Protein AF-A0A1F1UPN7-F1 (afdb_monomer_lite)

pLDDT: mean 90.3, std 10.6, range [42.12, 97.88]

Secondary structure (DSSP, 8-state):
-----PPPPPHHHHHHHHHHHHHHHHHH-SSSHHHHHHHHHHHHHHHHHHHHHHHHHHHHHHHHHHHHHHHSSPPPHHHHHHHHT--HHHHHHHHHHHHHTTSS--

Foldseek 3Di:
DDDPDDDDDDPVVVVVVVVVVVVVCCVPPCPDPVNVVVVVVVVVVVVVVVVVLVVVLVLLLVQQVVCCVVPVDGDQLVRSCVVVVHDSVSSVVSVVVCVVVVSDDD

Structure (mmCIF, N/CA/C/O backbone):
data_AF-A0A1F1UPN7-F1
#
_entry.id   AF-A0A1F1UPN7-F1
#
loop_
_atom_site.group_PDB
_atom_site.id
_atom_site.type_symbol
_atom_site.label_atom_id
_atom_site.label_alt_id
_atom_site.label_comp_id
_atom_site.label_asym_id
_atom_site.label_entity_id
_atom_site.label_seq_id
_atom_site.pdbx_PDB_ins_code
_atom_site.Cartn_x
_atom_site.Cartn_y
_atom_site.Cartn_z
_atom_site.occupancy
_atom_site.B_iso_or_equiv
_atom_site.auth_seq_id
_atom_site.auth_comp_id
_atom_site.auth_asym_id
_atom_site.auth_atom_id
_atom_site.pdbx_PDB_model_num
ATOM 1 N N . MET A 1 1 ? 50.694 1.951 -27.563 1.00 42.12 1 MET A N 1
ATOM 2 C CA . MET A 1 1 ? 49.447 1.590 -26.851 1.00 42.12 1 MET A CA 1
ATOM 3 C C . MET A 1 1 ? 48.906 2.860 -26.196 1.00 42.12 1 MET A C 1
ATOM 5 O O . MET A 1 1 ? 49.397 3.224 -25.139 1.00 42.12 1 MET A O 1
ATOM 9 N N . SER A 1 2 ? 47.994 3.596 -26.844 1.00 47.66 2 SER A N 1
ATOM 10 C CA . SER A 1 2 ? 47.398 4.806 -26.244 1.00 47.66 2 SER A CA 1
ATOM 11 C C . SER A 1 2 ? 46.256 4.412 -25.315 1.00 47.66 2 SER A C 1
ATOM 13 O O . SER A 1 2 ? 45.221 3.942 -25.783 1.00 47.66 2 SER A O 1
ATOM 15 N N . SER A 1 3 ? 46.425 4.605 -24.007 1.00 52.09 3 SER A N 1
ATOM 16 C CA . SER A 1 3 ? 45.320 4.536 -23.053 1.00 52.09 3 SER A CA 1
ATOM 17 C C . SER A 1 3 ? 44.472 5.804 -23.187 1.00 52.09 3 SER A C 1
ATOM 19 O O . SER A 1 3 ? 44.829 6.881 -22.712 1.00 52.09 3 SER A O 1
ATOM 21 N N . VAL A 1 4 ? 43.325 5.698 -23.860 1.00 56.03 4 VAL A N 1
ATOM 22 C CA . VAL A 1 4 ? 42.308 6.755 -23.816 1.00 56.03 4 VAL A CA 1
ATOM 23 C C . VAL A 1 4 ? 41.661 6.707 -22.435 1.00 56.03 4 VAL A C 1
ATOM 25 O O . VAL A 1 4 ? 40.743 5.930 -22.180 1.00 56.03 4 VAL A O 1
ATOM 28 N N . THR A 1 5 ? 42.165 7.525 -21.516 1.00 56.38 5 THR A N 1
ATOM 29 C CA . THR A 1 5 ? 41.513 7.756 -20.225 1.00 56.38 5 THR A CA 1
ATOM 30 C C . THR A 1 5 ? 40.327 8.687 -20.461 1.00 56.38 5 THR A C 1
ATOM 32 O O . THR A 1 5 ? 40.511 9.877 -20.710 1.00 56.38 5 THR A O 1
ATOM 35 N N . ALA A 1 6 ? 39.101 8.161 -20.413 1.00 65.12 6 ALA A N 1
ATOM 36 C CA . ALA A 1 6 ? 37.910 9.005 -20.451 1.00 65.12 6 ALA A CA 1
ATOM 37 C C . ALA A 1 6 ? 37.897 9.935 -19.216 1.00 65.12 6 ALA A C 1
ATOM 39 O O . ALA A 1 6 ? 38.109 9.452 -18.097 1.00 65.12 6 ALA A O 1
ATOM 40 N N . PRO A 1 7 ? 37.658 11.251 -19.376 1.00 70.75 7 PRO A N 1
ATOM 41 C CA . PRO A 1 7 ? 37.609 12.169 -18.244 1.00 70.75 7 PRO A CA 1
ATOM 42 C C . PRO A 1 7 ? 36.470 11.772 -17.299 1.00 70.75 7 PRO A C 1
ATOM 44 O O . PRO A 1 7 ? 35.350 11.492 -17.736 1.00 70.75 7 PRO A O 1
ATOM 47 N N . ARG A 1 8 ? 36.754 11.736 -15.991 1.00 75.69 8 ARG A N 1
ATOM 48 C CA . ARG A 1 8 ? 35.735 11.473 -14.968 1.00 75.69 8 ARG A CA 1
ATOM 49 C C . ARG A 1 8 ? 34.727 12.619 -14.975 1.00 75.69 8 ARG A C 1
ATOM 51 O O . ARG A 1 8 ? 35.081 13.762 -14.713 1.00 75.69 8 ARG A O 1
ATOM 58 N N . LEU A 1 9 ? 33.478 12.298 -15.293 1.00 79.75 9 LEU 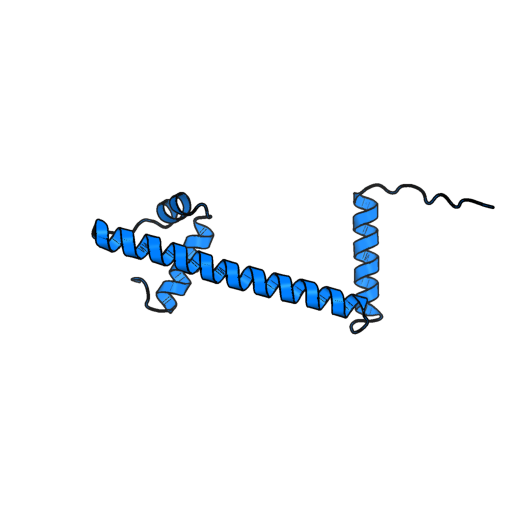A N 1
ATOM 59 C CA . LEU A 1 9 ? 32.354 13.225 -15.213 1.00 79.75 9 LEU A CA 1
ATOM 60 C C . LEU A 1 9 ? 31.811 13.242 -13.780 1.00 79.75 9 LEU A C 1
ATOM 62 O O . LEU A 1 9 ? 31.830 12.220 -13.093 1.00 79.75 9 LEU A O 1
ATOM 66 N N . ASP A 1 10 ? 31.291 14.383 -13.339 1.00 88.25 10 ASP A N 1
ATOM 67 C CA . ASP A 1 10 ? 30.567 14.467 -12.075 1.00 88.25 10 ASP A CA 1
ATOM 68 C C . ASP A 1 10 ? 29.231 13.700 -12.157 1.00 88.25 10 ASP A C 1
ATOM 70 O O . ASP A 1 10 ? 28.681 13.436 -13.234 1.00 88.25 10 ASP A O 1
ATOM 74 N N . ARG A 1 11 ? 28.690 13.323 -10.995 1.00 80.56 11 ARG A N 1
ATOM 75 C CA . ARG A 1 11 ? 27.492 12.476 -10.894 1.00 80.56 11 ARG A CA 1
ATOM 76 C C . ARG A 1 11 ? 26.264 13.090 -11.570 1.00 80.56 11 ARG A C 1
ATOM 78 O O . ARG A 1 11 ? 25.482 12.344 -12.162 1.00 80.56 11 ARG A O 1
ATOM 85 N N . ALA A 1 12 ? 26.092 14.411 -11.499 1.00 85.69 12 ALA A N 1
ATOM 86 C CA . ALA A 1 12 ? 24.945 15.076 -12.110 1.00 85.69 12 ALA A CA 1
ATOM 87 C C . ALA A 1 12 ? 25.049 15.029 -13.640 1.00 85.69 12 ALA A C 1
ATOM 89 O O . ALA A 1 12 ? 24.082 14.663 -14.317 1.00 85.69 12 ALA A O 1
ATOM 90 N N . THR A 1 13 ? 26.241 15.278 -14.189 1.00 87.38 13 THR A N 1
ATOM 91 C CA . THR A 1 13 ? 26.478 15.159 -15.634 1.00 87.38 13 THR A CA 1
ATOM 92 C C . THR A 1 13 ? 26.344 13.720 -16.130 1.00 87.38 13 THR A C 1
ATOM 94 O O . THR A 1 13 ? 25.754 13.497 -17.190 1.00 87.38 13 THR A O 1
ATOM 97 N N . MET A 1 14 ? 26.826 12.727 -15.373 1.00 84.62 14 MET A N 1
ATOM 98 C CA . MET A 1 14 ? 26.624 11.311 -15.712 1.00 84.62 14 MET A CA 1
ATOM 99 C C . MET A 1 14 ? 25.138 10.934 -15.740 1.00 84.62 14 MET A C 1
ATOM 101 O O . MET A 1 14 ? 24.690 10.305 -16.699 1.00 84.62 14 MET A O 1
ATOM 105 N N . GLY A 1 15 ? 24.359 11.360 -14.739 1.00 87.25 15 GLY A N 1
ATOM 106 C CA . GLY A 1 15 ? 22.916 11.112 -14.680 1.00 87.25 15 GLY A CA 1
ATOM 107 C C . GLY A 1 15 ? 22.160 11.744 -15.851 1.00 87.25 15 GLY A C 1
ATOM 108 O O . GLY A 1 15 ? 21.371 11.069 -16.515 1.00 87.25 15 GLY A O 1
ATOM 109 N N . ARG A 1 16 ? 22.459 13.011 -16.174 1.00 90.38 16 ARG A N 1
ATOM 110 C CA . ARG A 1 16 ? 21.858 13.723 -17.314 1.00 90.38 16 ARG A CA 1
ATOM 111 C C . ARG A 1 16 ? 22.152 13.023 -18.642 1.00 90.38 16 ARG A C 1
ATOM 113 O O . ARG A 1 16 ? 21.228 12.766 -19.412 1.00 90.38 16 ARG A O 1
ATOM 120 N N . LYS A 1 17 ? 23.423 12.697 -18.906 1.00 89.56 17 LYS A N 1
ATOM 121 C CA . LYS A 1 17 ? 23.832 12.007 -20.142 1.00 89.56 17 LYS A CA 1
ATOM 122 C C . LYS A 1 17 ? 23.222 10.606 -20.239 1.00 89.56 17 LYS A C 1
ATOM 124 O O . LYS A 1 17 ? 22.800 10.201 -21.319 1.00 89.56 17 LYS A O 1
ATOM 129 N N . GLY A 1 18 ? 23.124 9.886 -19.120 1.00 86.69 18 GLY A N 1
ATOM 130 C CA . GLY A 1 18 ? 22.455 8.585 -19.055 1.00 86.69 18 GLY A CA 1
ATOM 131 C C . GLY A 1 18 ? 20.973 8.666 -19.428 1.00 86.69 18 GLY A C 1
ATOM 132 O O . GLY A 1 18 ? 20.512 7.881 -20.254 1.00 86.69 18 GLY A O 1
ATOM 133 N N . GLY A 1 19 ? 20.249 9.653 -18.889 1.00 87.69 19 GLY A N 1
ATOM 134 C CA . GLY A 1 19 ? 18.838 9.887 -19.214 1.00 87.69 19 GLY A CA 1
ATOM 135 C C . GLY A 1 19 ? 18.607 10.258 -20.682 1.00 87.69 19 GLY A C 1
ATOM 136 O O . GLY A 1 19 ? 17.700 9.717 -21.309 1.00 87.69 19 GLY A O 1
ATOM 137 N N . GLN A 1 20 ? 19.460 11.115 -21.256 1.00 91.62 20 GLN A N 1
ATOM 138 C CA . GLN A 1 20 ? 19.403 11.465 -22.684 1.00 91.62 20 GLN A CA 1
ATOM 139 C C . GLN A 1 20 ? 19.602 10.235 -23.575 1.00 91.62 20 GLN A C 1
ATOM 141 O O . GLN A 1 20 ? 18.779 9.971 -24.447 1.00 91.62 20 GLN A O 1
ATOM 146 N N . LYS A 1 21 ? 20.628 9.425 -23.290 1.00 89.06 21 LYS A N 1
ATOM 147 C CA . LYS A 1 21 ? 20.912 8.203 -24.052 1.00 89.06 21 LYS A CA 1
ATOM 148 C C . LYS A 1 21 ? 19.807 7.153 -23.915 1.00 89.06 21 LYS A C 1
ATOM 150 O O . LYS A 1 21 ? 19.505 6.450 -24.873 1.00 89.06 21 LYS A O 1
ATOM 155 N N . ALA A 1 22 ? 19.189 7.034 -22.740 1.00 85.50 22 ALA A N 1
ATOM 156 C CA . ALA A 1 22 ? 18.025 6.172 -22.557 1.00 85.50 22 ALA A CA 1
ATOM 157 C C . ALA A 1 22 ? 16.828 6.667 -23.386 1.00 85.50 22 ALA A C 1
ATOM 159 O O . ALA A 1 22 ? 16.193 5.869 -24.067 1.00 85.50 22 ALA A O 1
ATOM 160 N N . ALA A 1 23 ? 16.550 7.975 -23.380 1.00 88.50 23 ALA A N 1
ATOM 161 C CA . ALA A 1 23 ? 15.469 8.567 -24.167 1.00 88.50 23 ALA A CA 1
ATOM 162 C C . ALA A 1 23 ? 15.677 8.406 -25.682 1.00 88.50 23 ALA A C 1
ATOM 164 O O . ALA A 1 23 ? 14.717 8.146 -26.400 1.00 88.50 23 ALA A O 1
ATOM 165 N N . GLU A 1 24 ? 16.914 8.530 -26.168 1.00 90.81 24 GLU A N 1
ATOM 166 C CA . GLU A 1 24 ? 17.262 8.238 -27.564 1.00 90.81 24 GLU A CA 1
ATOM 167 C C . GLU A 1 24 ? 16.956 6.781 -27.919 1.00 90.81 24 GLU A C 1
ATOM 169 O O . GLU A 1 24 ? 16.268 6.539 -28.905 1.00 90.81 24 GLU A O 1
ATOM 174 N N . ARG A 1 25 ? 17.360 5.823 -27.072 1.00 87.56 25 ARG A N 1
ATOM 175 C CA . ARG A 1 25 ? 17.103 4.388 -27.291 1.00 87.56 25 ARG A CA 1
ATOM 176 C C . ARG A 1 25 ? 15.617 4.068 -27.427 1.00 87.56 25 ARG A C 1
ATOM 178 O O . ARG A 1 25 ? 15.246 3.333 -28.330 1.00 87.56 25 ARG A O 1
ATOM 185 N N . TRP A 1 26 ? 14.770 4.665 -26.589 1.00 87.06 26 TRP A N 1
ATOM 186 C CA . TRP A 1 26 ? 13.316 4.493 -26.688 1.00 87.06 26 TRP A CA 1
ATOM 187 C C . TRP A 1 26 ? 12.723 5.030 -27.996 1.00 87.06 26 TRP A C 1
ATOM 189 O O . TRP A 1 26 ? 11.694 4.528 -28.436 1.00 87.06 26 TRP A O 1
ATOM 199 N N . LYS A 1 27 ? 13.338 6.050 -28.609 1.00 90.25 27 LYS A N 1
ATOM 200 C CA . LYS A 1 27 ? 12.885 6.611 -29.892 1.00 90.25 27 LYS A CA 1
ATOM 201 C C . LYS A 1 27 ? 13.366 5.792 -31.083 1.00 90.25 27 LYS A C 1
ATOM 203 O O . LYS A 1 27 ? 12.645 5.689 -32.066 1.00 90.25 27 LYS A O 1
ATOM 208 N N . THR A 1 28 ? 14.593 5.280 -31.018 1.00 89.44 28 THR A N 1
ATOM 209 C CA . THR A 1 28 ? 15.238 4.609 -32.153 1.00 89.44 28 THR A CA 1
ATOM 210 C C . THR A 1 28 ? 14.920 3.125 -32.225 1.00 89.44 28 THR A C 1
ATOM 212 O O . THR A 1 28 ? 14.814 2.594 -33.322 1.00 89.44 28 THR A O 1
ATOM 215 N N . ASP A 1 29 ? 14.795 2.459 -31.076 1.00 89.12 29 ASP A N 1
ATOM 216 C CA . ASP A 1 29 ? 14.582 1.015 -31.003 1.00 89.12 29 ASP A CA 1
ATOM 217 C C . ASP A 1 29 ? 13.739 0.646 -29.764 1.00 89.12 29 ASP A C 1
ATOM 219 O O . ASP A 1 29 ? 14.267 0.208 -28.735 1.00 89.12 29 ASP A O 1
ATOM 223 N N . PRO A 1 30 ? 12.417 0.895 -29.814 1.00 84.19 30 PRO A N 1
ATOM 224 C CA . PRO A 1 30 ? 11.521 0.666 -28.683 1.00 84.19 30 PRO A CA 1
ATOM 225 C C . PRO A 1 30 ? 11.294 -0.817 -28.360 1.00 84.19 30 PRO A C 1
ATOM 227 O O . PRO A 1 30 ? 10.830 -1.110 -27.260 1.00 84.19 30 PRO A O 1
ATOM 230 N N . GLU A 1 31 ? 11.607 -1.731 -29.281 1.00 88.56 31 GLU A N 1
ATOM 231 C CA . GLU A 1 31 ? 11.429 -3.181 -29.105 1.00 88.56 31 GLU A CA 1
ATOM 232 C C . GLU A 1 31 ? 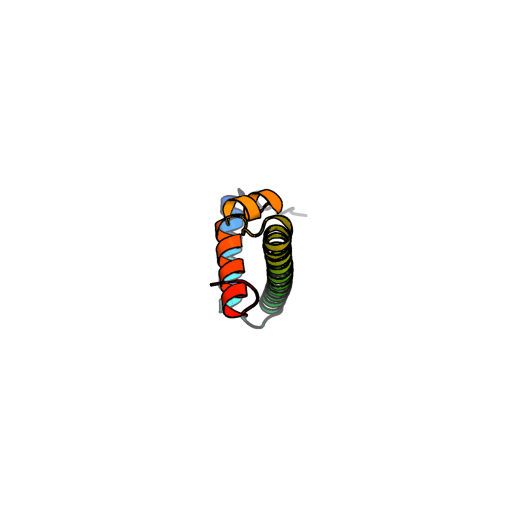12.761 -3.941 -28.985 1.00 88.56 31 GLU A C 1
ATOM 234 O O . GLU A 1 31 ? 12.767 -5.142 -28.719 1.00 88.56 31 GLU A O 1
ATOM 239 N N . GLY A 1 32 ? 13.895 -3.252 -29.124 1.00 90.12 32 GLY A N 1
ATOM 240 C CA . GLY A 1 32 ? 15.214 -3.851 -28.975 1.00 90.12 32 GLY A CA 1
ATOM 241 C C . GLY A 1 32 ? 15.517 -4.348 -27.567 1.00 90.12 32 GLY A C 1
ATOM 242 O O . GLY A 1 32 ? 14.867 -3.984 -26.581 1.00 90.12 32 GLY A O 1
ATOM 243 N N . ASP A 1 33 ? 16.586 -5.136 -27.459 1.00 90.31 33 ASP A N 1
ATOM 244 C CA . ASP A 1 33 ? 16.982 -5.848 -26.238 1.00 90.31 33 ASP A CA 1
ATOM 245 C C . ASP A 1 33 ? 17.047 -4.944 -24.998 1.00 90.31 33 ASP A C 1
ATOM 247 O O . ASP A 1 33 ? 16.606 -5.323 -23.912 1.00 90.31 33 ASP A O 1
ATOM 251 N N . TYR A 1 34 ? 17.554 -3.712 -25.147 1.00 87.19 34 TYR A N 1
ATOM 252 C CA . TYR A 1 34 ? 17.604 -2.750 -24.043 1.00 87.19 34 TYR A CA 1
ATOM 253 C C . TYR A 1 34 ? 16.205 -2.356 -23.559 1.00 87.19 34 TYR A C 1
ATOM 255 O O . TYR A 1 34 ? 15.951 -2.358 -22.355 1.00 87.19 34 TYR A O 1
ATOM 263 N N . ALA A 1 35 ? 15.311 -1.992 -24.477 1.00 89.06 35 ALA A N 1
ATOM 264 C CA . ALA A 1 35 ? 13.964 -1.550 -24.146 1.00 89.06 35 ALA A CA 1
ATOM 265 C C . ALA A 1 35 ? 13.153 -2.696 -23.524 1.00 89.06 35 ALA A C 1
ATOM 267 O O . ALA A 1 35 ? 12.528 -2.512 -22.475 1.00 89.06 35 ALA A O 1
ATOM 268 N N . THR A 1 36 ? 13.258 -3.897 -24.095 1.00 90.38 36 THR A N 1
ATOM 269 C CA . THR A 1 36 ? 12.629 -5.119 -23.581 1.00 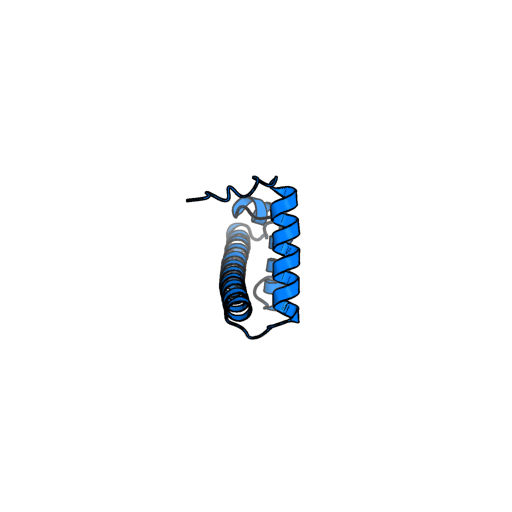90.38 36 THR A CA 1
ATOM 270 C C . THR A 1 36 ? 13.108 -5.449 -22.167 1.00 90.38 36 THR A C 1
ATOM 272 O O . THR A 1 36 ? 12.284 -5.542 -21.254 1.00 90.38 36 THR A O 1
ATOM 275 N N . ALA A 1 37 ? 14.422 -5.476 -21.920 1.00 92.19 37 ALA A N 1
ATOM 276 C CA . ALA A 1 37 ? 14.971 -5.726 -20.584 1.00 92.19 37 ALA A CA 1
ATOM 277 C C . ALA A 1 37 ? 14.527 -4.674 -19.541 1.00 92.19 37 ALA A C 1
ATOM 279 O O . ALA A 1 37 ? 14.268 -4.997 -18.374 1.00 92.19 37 ALA A O 1
ATOM 280 N N . GLN A 1 38 ? 14.398 -3.400 -19.939 1.00 91.94 38 GLN A N 1
ATOM 281 C CA . GLN A 1 38 ? 13.875 -2.350 -19.055 1.00 91.94 38 GLN A CA 1
ATOM 282 C C . GLN A 1 38 ? 12.390 -2.554 -18.728 1.00 91.94 38 GLN A C 1
ATOM 284 O O . GLN A 1 38 ? 11.994 -2.402 -17.568 1.00 91.94 38 GLN A O 1
ATOM 289 N N . ARG A 1 39 ? 11.563 -2.936 -19.712 1.00 92.31 39 ARG A N 1
ATOM 290 C CA . ARG A 1 39 ? 10.143 -3.257 -19.483 1.00 92.31 39 ARG A CA 1
ATOM 291 C C . ARG A 1 39 ? 9.986 -4.456 -18.559 1.00 92.31 39 ARG A C 1
ATOM 293 O O . ARG A 1 39 ? 9.169 -4.396 -17.644 1.00 92.31 39 ARG A O 1
ATOM 300 N N . GLU A 1 40 ? 10.778 -5.507 -18.743 1.00 94.94 40 GLU A N 1
ATOM 301 C CA . GLU A 1 40 ? 10.770 -6.686 -17.872 1.00 94.94 40 GLU A CA 1
ATOM 302 C C . GLU A 1 40 ? 11.133 -6.330 -16.430 1.00 94.94 40 GLU A C 1
ATOM 304 O O . GLU A 1 40 ? 10.436 -6.724 -15.490 1.00 94.94 40 GLU A O 1
ATOM 309 N N . THR A 1 41 ? 12.173 -5.512 -16.248 1.00 94.69 41 THR A N 1
ATOM 310 C CA . THR A 1 41 ? 12.585 -5.019 -14.928 1.00 94.69 41 THR A CA 1
ATOM 311 C C . THR A 1 41 ? 11.462 -4.224 -14.261 1.00 94.69 41 THR A C 1
ATOM 313 O O . THR A 1 41 ? 11.139 -4.453 -13.090 1.00 94.69 41 THR A O 1
ATOM 316 N N . LEU A 1 42 ? 10.820 -3.319 -15.008 1.00 94.44 42 LEU A N 1
ATOM 317 C CA . LEU A 1 42 ? 9.691 -2.532 -14.517 1.00 94.44 42 LEU A CA 1
ATOM 318 C C . LEU A 1 42 ? 8.482 -3.417 -14.191 1.00 94.44 42 LEU A C 1
ATOM 320 O O . LEU A 1 42 ? 7.864 -3.257 -13.140 1.00 94.44 42 LEU A O 1
ATOM 324 N N . ALA A 1 43 ? 8.165 -4.393 -15.041 1.00 95.94 43 ALA A N 1
ATOM 325 C CA . ALA A 1 43 ? 7.081 -5.339 -14.816 1.00 95.94 43 ALA A CA 1
ATOM 326 C C . ALA A 1 43 ? 7.326 -6.186 -13.559 1.00 95.94 43 ALA A C 1
ATOM 328 O O . ALA A 1 43 ? 6.414 -6.380 -12.751 1.00 95.94 43 ALA A O 1
ATOM 329 N N . ALA A 1 44 ? 8.558 -6.650 -13.340 1.00 96.44 44 ALA A N 1
ATOM 330 C CA . ALA A 1 44 ? 8.942 -7.371 -12.131 1.00 96.44 44 ALA A CA 1
ATOM 331 C C . ALA A 1 44 ? 8.816 -6.491 -10.874 1.00 96.44 44 ALA A C 1
ATOM 333 O O . ALA A 1 44 ? 8.285 -6.943 -9.852 1.00 96.44 44 ALA A O 1
ATOM 334 N N . ALA A 1 45 ? 9.243 -5.226 -10.952 1.00 95.38 45 ALA A N 1
ATOM 335 C CA . ALA A 1 45 ? 9.074 -4.256 -9.874 1.00 95.38 45 ALA A CA 1
ATOM 336 C C . ALA A 1 45 ? 7.590 -4.000 -9.569 1.00 95.38 45 ALA A C 1
ATOM 338 O O . ALA A 1 45 ? 7.189 -4.077 -8.409 1.00 95.38 45 ALA A O 1
ATOM 339 N N . ASN A 1 46 ? 6.757 -3.810 -10.594 1.00 96.06 46 ASN A N 1
ATOM 340 C CA . ASN A 1 46 ? 5.314 -3.619 -10.449 1.00 96.06 46 ASN A CA 1
ATOM 341 C C . ASN A 1 46 ? 4.643 -4.833 -9.799 1.00 96.06 46 ASN A C 1
ATOM 343 O O . ASN A 1 46 ? 3.874 -4.672 -8.852 1.00 96.06 46 ASN A O 1
ATOM 347 N N . LYS A 1 47 ? 4.989 -6.055 -10.227 1.00 96.12 47 LYS A N 1
ATOM 348 C CA . LYS A 1 47 ? 4.509 -7.297 -9.595 1.00 96.12 47 LYS A CA 1
ATOM 349 C C . LYS A 1 47 ? 4.883 -7.352 -8.111 1.00 96.12 47 LYS A C 1
ATOM 351 O O . LYS A 1 47 ? 4.064 -7.743 -7.281 1.00 96.12 47 LYS A O 1
ATOM 356 N N . ARG A 1 48 ? 6.107 -6.949 -7.753 1.00 94.69 48 ARG A N 1
ATOM 357 C CA . ARG A 1 48 ? 6.552 -6.889 -6.352 1.00 94.69 48 ARG A CA 1
ATOM 358 C C . ARG A 1 48 ? 5.774 -5.842 -5.553 1.00 94.69 48 ARG A C 1
ATOM 360 O O . ARG A 1 48 ? 5.287 -6.173 -4.476 1.00 94.69 48 ARG A O 1
ATOM 367 N N . CYS A 1 49 ? 5.613 -4.632 -6.085 1.00 92.06 49 CYS A N 1
ATOM 368 C CA . CYS A 1 49 ? 4.839 -3.568 -5.444 1.00 92.06 49 CYS A CA 1
ATOM 369 C C . CYS A 1 49 ? 3.373 -3.973 -5.242 1.00 92.06 49 CYS A C 1
ATOM 371 O O . CYS A 1 49 ? 2.820 -3.736 -4.171 1.00 92.06 49 CYS A O 1
ATOM 373 N N . ALA A 1 50 ? 2.763 -4.647 -6.221 1.00 92.69 50 ALA A N 1
ATOM 374 C CA . ALA A 1 50 ? 1.405 -5.170 -6.103 1.00 92.69 50 ALA A CA 1
ATOM 375 C C . ALA A 1 50 ? 1.288 -6.177 -4.947 1.00 92.69 50 ALA A C 1
ATOM 377 O O . ALA A 1 50 ? 0.437 -6.014 -4.075 1.00 92.69 50 ALA A O 1
ATOM 378 N N . ARG A 1 51 ? 2.200 -7.160 -4.873 1.00 94.88 51 ARG A N 1
ATOM 379 C CA . ARG A 1 51 ? 2.246 -8.129 -3.762 1.00 94.88 51 ARG A CA 1
ATOM 380 C C . ARG A 1 51 ? 2.425 -7.447 -2.404 1.00 94.88 51 ARG A C 1
ATOM 382 O O . ARG A 1 51 ? 1.727 -7.786 -1.452 1.00 94.88 51 ARG A O 1
ATOM 389 N N . GLN A 1 52 ? 3.317 -6.459 -2.318 1.00 92.38 52 GLN A N 1
ATOM 390 C CA . GLN A 1 52 ? 3.535 -5.688 -1.092 1.00 92.38 52 GLN A CA 1
ATOM 391 C C . GLN A 1 52 ? 2.288 -4.889 -0.684 1.00 92.38 52 GLN A C 1
ATOM 393 O O . GLN A 1 52 ? 1.952 -4.832 0.502 1.00 92.38 52 GLN A O 1
ATOM 398 N N . GLY A 1 53 ? 1.580 -4.303 -1.651 1.00 92.81 53 GLY A N 1
ATOM 399 C CA . GLY A 1 53 ? 0.315 -3.607 -1.425 1.00 92.81 53 GLY A CA 1
ATOM 400 C C . GLY A 1 53 ? -0.768 -4.537 -0.878 1.00 92.81 53 GLY A C 1
ATOM 401 O O . GLY A 1 53 ? -1.446 -4.176 0.082 1.00 92.81 53 GLY A O 1
ATOM 402 N N . THR A 1 54 ? -0.885 -5.751 -1.423 1.00 94.44 54 THR A N 1
ATOM 403 C CA . THR A 1 54 ? -1.804 -6.782 -0.913 1.00 94.44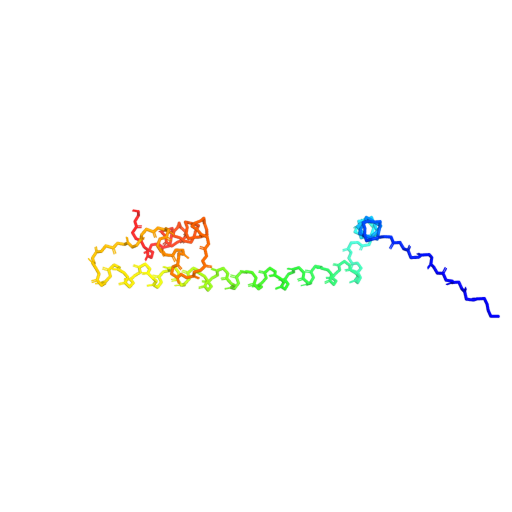 54 THR A CA 1
ATOM 404 C C . THR A 1 54 ? -1.454 -7.185 0.518 1.00 94.44 54 THR A C 1
ATOM 406 O O . THR A 1 54 ? -2.320 -7.149 1.388 1.00 94.44 54 THR A O 1
ATOM 409 N N . GLY A 1 55 ? -0.182 -7.486 0.800 1.00 96.19 55 GLY A N 1
ATOM 410 C CA . GLY A 1 55 ? 0.251 -7.848 2.155 1.00 96.19 55 GLY A CA 1
ATOM 411 C C . GLY A 1 55 ? 0.045 -6.722 3.173 1.00 96.19 55 GLY A C 1
ATOM 412 O O . GLY A 1 55 ? -0.354 -6.962 4.307 1.00 96.19 55 GLY A O 1
ATOM 413 N N . THR A 1 56 ? 0.257 -5.467 2.772 1.00 96.62 56 THR A N 1
ATOM 414 C CA . THR A 1 56 ? 0.008 -4.306 3.644 1.00 96.62 56 THR A CA 1
ATOM 415 C C . THR A 1 56 ? -1.480 -4.107 3.914 1.00 96.62 56 THR A C 1
ATOM 417 O O . THR A 1 56 ? -1.853 -3.850 5.054 1.00 96.62 56 THR A O 1
ATOM 420 N N . ARG A 1 57 ? -2.339 -4.315 2.910 1.00 97.38 57 ARG A N 1
ATOM 421 C CA . ARG A 1 57 ? -3.796 -4.299 3.092 1.00 97.38 57 ARG A CA 1
ATOM 422 C C . ARG A 1 57 ? -4.261 -5.378 4.072 1.00 97.38 57 ARG A C 1
ATOM 424 O O . ARG A 1 57 ? -5.077 -5.080 4.933 1.00 97.38 57 ARG A O 1
ATOM 431 N N . GLY A 1 58 ? -3.710 -6.589 3.973 1.00 97.62 58 GLY A N 1
ATOM 432 C CA . GLY A 1 58 ? -4.000 -7.677 4.912 1.00 97.62 58 GLY A CA 1
ATOM 433 C C . GLY A 1 58 ? -3.621 -7.328 6.354 1.00 97.62 58 GLY A C 1
ATOM 434 O O . GLY A 1 58 ? -4.412 -7.549 7.262 1.00 97.62 58 GLY A O 1
ATOM 435 N N . ARG A 1 59 ? -2.459 -6.694 6.563 1.00 97.62 59 ARG A N 1
ATOM 436 C CA . ARG A 1 59 ? -2.043 -6.210 7.893 1.00 97.62 59 ARG A CA 1
ATOM 437 C C . ARG A 1 59 ? -2.982 -5.139 8.452 1.00 97.62 59 ARG A C 1
ATOM 439 O O . ARG A 1 59 ? -3.329 -5.204 9.622 1.00 97.62 59 ARG A O 1
ATOM 446 N N . VAL A 1 60 ? -3.424 -4.193 7.618 1.00 97.88 60 VAL A N 1
ATOM 447 C CA . VAL A 1 60 ? -4.421 -3.182 8.021 1.00 97.88 60 VAL A CA 1
ATOM 448 C C . VAL A 1 60 ? -5.730 -3.846 8.450 1.00 97.88 60 VAL A C 1
ATOM 450 O O . VAL A 1 60 ? -6.266 -3.488 9.493 1.00 97.88 60 VAL A O 1
ATOM 453 N N . LEU A 1 61 ? -6.222 -4.823 7.681 1.00 97.69 61 LEU A N 1
ATOM 454 C CA . LEU A 1 61 ? -7.443 -5.558 8.023 1.00 97.69 61 LEU A CA 1
ATOM 455 C C . LEU A 1 61 ? -7.300 -6.334 9.337 1.00 97.69 61 LEU A C 1
ATOM 457 O O . LEU A 1 61 ? -8.227 -6.326 10.141 1.00 97.69 61 LEU A O 1
ATOM 461 N N . ALA A 1 62 ? -6.153 -6.980 9.562 1.00 97.31 62 ALA A N 1
ATOM 462 C CA . ALA A 1 62 ? -5.898 -7.737 10.783 1.00 97.31 62 ALA A CA 1
ATOM 463 C C . ALA A 1 62 ? -5.973 -6.841 12.027 1.00 97.31 62 ALA A C 1
ATOM 465 O O . ALA A 1 62 ? -6.724 -7.150 12.944 1.00 97.31 62 ALA A O 1
ATOM 466 N N . VAL A 1 63 ? -5.277 -5.698 12.020 1.00 96.94 63 VAL A N 1
ATOM 467 C CA . VAL A 1 63 ? -5.318 -4.737 13.137 1.00 96.94 63 VAL A CA 1
ATOM 468 C C . VAL A 1 63 ? -6.725 -4.173 13.331 1.00 96.94 63 VAL A C 1
ATOM 470 O O . VAL A 1 63 ? -7.233 -4.143 14.449 1.00 96.94 63 VAL A O 1
ATOM 473 N N . TYR A 1 64 ? -7.387 -3.765 12.245 1.00 96.44 64 TYR A N 1
ATOM 474 C CA . TYR A 1 64 ? -8.759 -3.257 12.311 1.00 96.44 64 TYR A CA 1
ATOM 475 C C . TYR A 1 64 ? -9.709 -4.273 12.961 1.00 96.44 64 TYR A C 1
ATOM 477 O O . TYR A 1 64 ? -10.436 -3.936 13.887 1.00 96.44 64 TYR A O 1
ATOM 485 N N . SER A 1 65 ? -9.667 -5.528 12.509 1.00 95.44 65 SER A N 1
ATOM 486 C CA . SER A 1 65 ? -10.583 -6.570 12.986 1.00 95.44 65 SER A CA 1
ATOM 487 C C . SER A 1 65 ? -10.285 -6.964 14.429 1.00 95.44 65 SER A C 1
ATOM 489 O O . SER A 1 65 ? -11.206 -7.130 15.219 1.00 95.44 65 SER A O 1
ATOM 491 N N . GLN A 1 66 ? -9.002 -7.088 14.782 1.00 95.06 66 GLN A N 1
ATOM 492 C CA . GLN A 1 66 ? -8.590 -7.465 16.131 1.00 95.06 66 GLN A CA 1
ATOM 493 C C . GLN A 1 66 ? -9.008 -6.403 17.152 1.00 95.06 66 GLN A C 1
ATOM 495 O O . GLN A 1 66 ? -9.594 -6.728 18.176 1.00 95.06 66 GLN A O 1
ATOM 500 N N . THR A 1 67 ? -8.789 -5.126 16.834 1.00 94.25 67 THR A N 1
ATOM 501 C CA . THR A 1 67 ? -9.140 -4.015 17.736 1.00 94.25 67 THR A CA 1
ATOM 502 C C . THR A 1 67 ? -10.645 -3.907 17.955 1.00 94.25 67 THR A C 1
ATOM 504 O O . THR A 1 67 ? -11.081 -3.757 19.098 1.00 94.25 67 THR A O 1
ATOM 507 N N . LEU A 1 68 ? -11.435 -4.099 16.894 1.00 94.00 68 LEU A N 1
ATOM 508 C CA . LEU A 1 68 ? -12.891 -4.150 16.984 1.00 94.00 68 LEU A CA 1
ATOM 509 C C . LEU A 1 68 ? -13.376 -5.304 17.874 1.00 94.00 68 LEU A C 1
ATOM 511 O O . LEU A 1 68 ? -14.279 -5.111 18.681 1.00 94.00 68 LEU A O 1
ATOM 515 N N . VAL A 1 69 ? -12.765 -6.488 17.762 1.00 94.88 69 VAL A N 1
ATOM 516 C CA . VAL A 1 69 ? -13.104 -7.649 18.603 1.00 94.88 69 VAL A CA 1
ATOM 517 C C . VAL A 1 69 ? -12.723 -7.418 20.064 1.00 94.88 69 VAL A C 1
ATOM 519 O O . VAL A 1 69 ? -13.514 -7.719 20.954 1.00 94.88 69 VAL A O 1
ATOM 522 N N . ASP A 1 70 ? -11.532 -6.879 20.317 1.00 94.06 70 ASP A N 1
ATOM 523 C CA . ASP A 1 70 ? -10.993 -6.748 21.672 1.00 94.06 70 ASP A CA 1
ATOM 524 C C . ASP A 1 70 ? -11.645 -5.614 22.467 1.00 94.06 70 ASP A C 1
ATOM 526 O O . ASP A 1 70 ? -11.796 -5.711 23.685 1.00 94.06 70 ASP A O 1
ATOM 530 N N . THR A 1 71 ? -12.007 -4.520 21.793 1.00 92.81 71 THR A N 1
ATOM 531 C CA . THR A 1 71 ? -12.437 -3.277 22.454 1.00 92.81 71 THR A CA 1
ATOM 532 C C . THR A 1 71 ? -13.868 -2.867 22.127 1.00 92.81 71 THR A C 1
ATOM 534 O O . THR A 1 71 ? -14.427 -2.021 22.819 1.00 92.81 71 THR A O 1
ATOM 537 N N . GLY A 1 72 ? -14.472 -3.447 21.086 1.00 93.12 72 GLY A N 1
ATOM 538 C CA . GLY A 1 72 ? -15.741 -2.975 20.531 1.00 93.12 72 GLY A CA 1
ATOM 539 C C . GLY A 1 72 ? -15.614 -1.695 19.697 1.00 93.1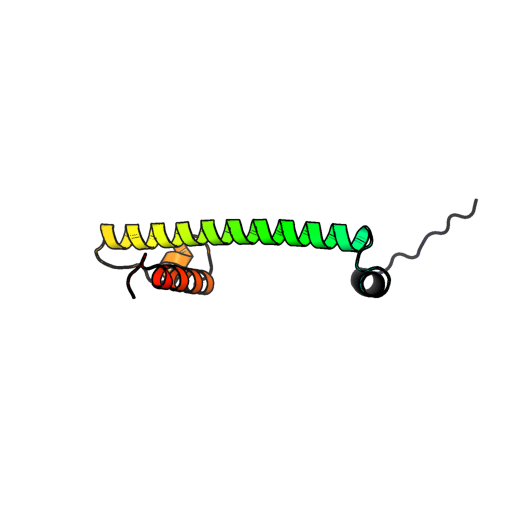2 72 GLY A C 1
ATOM 540 O O . GLY A 1 72 ? -16.611 -1.237 19.147 1.00 93.12 72 GLY A O 1
ATOM 541 N N . GLU A 1 73 ? -14.411 -1.127 19.567 1.00 91.25 73 GLU A N 1
ATOM 542 C CA . GLU A 1 73 ? -14.138 0.085 18.796 1.00 91.25 73 GLU A CA 1
ATOM 543 C C . GLU A 1 73 ? -12.997 -0.126 17.793 1.00 91.25 73 GLU A C 1
ATOM 545 O O . GLU A 1 73 ? -12.119 -0.973 17.953 1.00 91.25 73 GLU A O 1
ATOM 550 N N . VAL A 1 74 ? -12.990 0.679 16.729 1.00 90.75 74 VAL A N 1
ATOM 551 C CA . VAL A 1 74 ? -11.960 0.610 15.687 1.00 90.75 74 VAL A CA 1
ATOM 552 C C . VAL A 1 74 ? -10.816 1.571 15.989 1.00 90.75 74 VAL A C 1
ATOM 554 O O . VAL A 1 74 ? -11.031 2.752 16.274 1.00 90.75 74 VAL A O 1
ATOM 557 N N . HIS A 1 75 ? -9.573 1.109 15.842 1.00 90.62 75 HIS A N 1
ATOM 558 C CA . HIS A 1 75 ? -8.426 2.016 15.862 1.00 90.62 75 HIS A CA 1
ATOM 559 C C . HIS A 1 75 ? -8.547 3.083 14.765 1.00 90.62 75 HIS A C 1
ATOM 561 O O . HIS A 1 75 ? -8.877 2.814 13.606 1.00 90.62 75 HIS A O 1
ATOM 567 N N . THR A 1 76 ? -8.181 4.319 15.104 1.00 94.69 76 THR A N 1
ATOM 568 C CA . THR A 1 76 ? -8.045 5.381 14.108 1.00 94.69 76 THR A CA 1
ATOM 569 C C . THR A 1 76 ? -6.953 5.025 13.099 1.00 94.69 76 THR A C 1
ATOM 571 O O . THR A 1 76 ? -5.967 4.354 13.411 1.00 94.69 76 THR A O 1
ATOM 574 N N . ALA A 1 77 ? -7.040 5.582 11.889 1.00 95.19 77 ALA A N 1
ATOM 575 C CA . ALA A 1 77 ? -6.014 5.368 10.867 1.00 95.19 77 ALA A CA 1
ATOM 576 C C . ALA A 1 77 ? -4.592 5.779 11.310 1.00 95.19 77 ALA A C 1
ATOM 578 O O . ALA A 1 77 ? -3.615 5.317 10.723 1.00 95.19 77 ALA A O 1
ATOM 579 N N . ARG A 1 78 ? -4.462 6.659 12.317 1.00 97.00 78 ARG A N 1
ATOM 580 C CA . ARG A 1 78 ? -3.168 7.038 12.905 1.00 97.00 78 ARG A CA 1
ATOM 581 C C . ARG A 1 78 ? -2.622 5.938 13.819 1.00 97.00 78 ARG A C 1
ATOM 583 O O . ARG A 1 78 ? -1.452 5.610 13.691 1.00 97.00 78 ARG A O 1
ATOM 590 N N . GLN A 1 79 ? -3.464 5.351 14.667 1.00 96.50 79 GLN A N 1
ATOM 591 C CA . GLN A 1 79 ? -3.073 4.247 15.551 1.00 96.50 79 GLN A CA 1
ATOM 592 C C . GLN A 1 79 ? -2.677 3.007 14.744 1.00 96.50 79 GLN A C 1
ATOM 594 O O . GLN A 1 79 ? -1.597 2.468 14.949 1.00 96.50 79 GLN A O 1
ATOM 599 N N . ILE A 1 80 ? -3.475 2.634 13.735 1.00 96.56 80 ILE A N 1
ATOM 600 C CA . ILE A 1 80 ? -3.136 1.517 12.835 1.00 96.56 80 ILE A CA 1
ATOM 601 C C . ILE A 1 80 ? -1.789 1.769 12.141 1.00 96.56 80 ILE A C 1
ATOM 603 O O . ILE A 1 80 ? -0.972 0.863 12.004 1.00 96.56 80 ILE A O 1
ATOM 607 N N . ALA A 1 81 ? -1.548 3.005 11.692 1.00 97.31 81 ALA A N 1
ATOM 608 C CA . ALA A 1 81 ? -0.298 3.398 11.044 1.00 97.31 81 ALA A CA 1
ATOM 609 C C . ALA A 1 81 ? 0.919 3.248 11.970 1.00 97.31 81 ALA A C 1
ATOM 611 O O . ALA A 1 81 ? 1.951 2.744 11.528 1.00 97.31 81 ALA A O 1
ATOM 612 N N . GLU A 1 82 ? 0.785 3.672 13.229 1.00 97.12 82 GLU A N 1
ATOM 613 C CA . GLU A 1 82 ? 1.820 3.541 14.259 1.00 97.12 82 GLU A CA 1
ATOM 614 C C . GLU A 1 82 ? 2.129 2.075 14.564 1.00 97.12 82 GLU A C 1
ATOM 616 O O . GLU A 1 82 ? 3.297 1.702 14.628 1.00 97.12 82 GLU A O 1
ATOM 621 N N . GLU A 1 83 ? 1.099 1.236 14.653 1.00 95.25 83 GLU A N 1
ATOM 622 C CA . GLU A 1 83 ? 1.231 -0.183 14.982 1.00 95.25 83 GLU A CA 1
ATOM 623 C C . GLU A 1 83 ? 1.972 -0.985 13.901 1.00 95.25 83 GLU A C 1
ATOM 625 O O . GLU A 1 83 ? 2.848 -1.791 14.207 1.00 95.25 83 GLU A O 1
ATOM 630 N N . ILE A 1 84 ? 1.673 -0.745 12.618 1.00 95.12 84 ILE A N 1
ATOM 631 C CA . ILE A 1 84 ? 2.262 -1.521 11.506 1.00 95.12 84 ILE A CA 1
ATOM 632 C C . ILE A 1 84 ? 3.412 -0.806 10.782 1.00 95.12 84 ILE A C 1
ATOM 634 O O . ILE A 1 84 ? 3.936 -1.331 9.791 1.00 95.12 84 ILE A O 1
ATOM 638 N N . GLY A 1 85 ? 3.789 0.390 11.244 1.00 95.88 85 GLY A N 1
ATOM 639 C CA . GLY A 1 85 ? 4.917 1.167 10.726 1.00 95.88 85 GLY A CA 1
ATOM 640 C C . GLY A 1 85 ? 4.714 1.716 9.310 1.00 95.88 85 GLY A C 1
ATOM 641 O O . GLY A 1 85 ? 5.643 1.699 8.501 1.00 95.88 85 GLY A O 1
ATOM 642 N N . ILE A 1 86 ? 3.505 2.179 8.974 1.00 96.12 86 ILE A N 1
ATOM 643 C CA . ILE A 1 86 ? 3.213 2.807 7.671 1.00 96.12 86 ILE A CA 1
ATOM 644 C C . ILE A 1 86 ? 2.615 4.202 7.843 1.00 96.12 86 ILE A C 1
ATOM 646 O O . ILE A 1 86 ? 2.289 4.637 8.937 1.00 96.12 86 ILE A O 1
ATOM 650 N N . THR A 1 87 ? 2.444 4.940 6.747 1.00 97.50 87 THR A N 1
ATOM 651 C CA . THR A 1 87 ? 1.826 6.270 6.821 1.00 97.50 87 THR A CA 1
ATOM 652 C C . THR A 1 87 ? 0.305 6.181 6.983 1.00 97.50 87 THR A C 1
ATOM 654 O O . THR A 1 87 ? -0.347 5.342 6.356 1.00 97.50 87 THR A O 1
ATOM 657 N N . LYS A 1 88 ? -0.292 7.139 7.709 1.00 97.31 88 LYS A N 1
ATOM 658 C CA . LYS A 1 88 ? -1.758 7.320 7.789 1.00 97.31 88 LYS A CA 1
ATOM 659 C C . LYS A 1 88 ? -2.418 7.347 6.403 1.00 97.31 88 LYS A C 1
ATOM 661 O O . LYS A 1 88 ? -3.500 6.801 6.209 1.00 97.31 88 LYS A O 1
ATOM 666 N N . ARG A 1 89 ? -1.761 7.967 5.412 1.00 97.56 89 ARG A N 1
ATOM 667 C CA . ARG A 1 89 ? -2.258 8.022 4.028 1.00 97.56 89 ARG A CA 1
ATOM 668 C C . ARG A 1 89 ? -2.417 6.624 3.425 1.00 97.56 89 ARG A C 1
ATOM 670 O O . ARG A 1 89 ? -3.444 6.361 2.808 1.00 97.56 89 ARG A O 1
ATOM 677 N N . MET A 1 90 ? -1.432 5.741 3.601 1.00 96.88 90 MET A N 1
ATOM 678 C CA . MET A 1 90 ? -1.525 4.354 3.125 1.00 96.88 90 MET A CA 1
ATOM 679 C C . MET A 1 90 ? -2.631 3.584 3.840 1.00 96.88 90 MET A C 1
ATOM 681 O O . MET A 1 90 ? -3.388 2.884 3.172 1.00 96.88 90 MET A O 1
ATOM 685 N N . VAL A 1 91 ? -2.772 3.757 5.159 1.00 97.75 91 VAL A N 1
ATOM 686 C CA . VAL A 1 91 ? -3.881 3.151 5.911 1.00 97.75 91 VAL A CA 1
ATOM 687 C C . VAL A 1 91 ? -5.221 3.575 5.315 1.00 97.75 91 VAL A C 1
ATOM 689 O O . VAL A 1 91 ? -6.027 2.716 4.988 1.00 97.75 91 VAL A O 1
ATOM 692 N N . ASN A 1 92 ? -5.438 4.869 5.064 1.00 97.44 92 ASN A N 1
ATOM 693 C CA . ASN A 1 92 ? -6.691 5.359 4.479 1.00 97.44 92 ASN A CA 1
ATOM 694 C C . ASN A 1 92 ? -6.991 4.768 3.093 1.00 97.44 92 ASN A C 1
ATOM 696 O O . ASN A 1 92 ? -8.141 4.444 2.804 1.00 97.44 92 ASN A O 1
ATOM 700 N N . ILE A 1 93 ? -5.972 4.615 2.241 1.00 97.06 93 ILE A N 1
ATOM 701 C CA . ILE A 1 93 ? -6.125 3.971 0.926 1.00 97.06 93 ILE A CA 1
ATOM 702 C C . ILE A 1 93 ? -6.541 2.505 1.098 1.00 97.06 93 ILE A C 1
ATOM 704 O O . ILE A 1 93 ? -7.437 2.033 0.400 1.00 97.06 93 ILE A O 1
ATOM 708 N N . HIS A 1 94 ? -5.914 1.788 2.032 1.00 97.44 94 HIS A N 1
ATOM 709 C CA . HIS A 1 94 ? -6.245 0.393 2.307 1.00 97.44 94 HIS A CA 1
ATOM 710 C C . HIS A 1 94 ? -7.625 0.233 2.945 1.00 97.44 94 HIS A C 1
ATOM 712 O O . HIS A 1 94 ? -8.383 -0.599 2.466 1.00 97.44 94 HIS A O 1
ATOM 718 N N . LEU A 1 95 ? -7.984 1.054 3.934 1.00 97.06 95 LEU A N 1
ATOM 719 C CA . LEU A 1 95 ? -9.315 1.060 4.544 1.00 97.06 95 LEU A CA 1
ATOM 720 C C . LEU A 1 95 ? -10.401 1.365 3.513 1.00 97.06 95 LEU A C 1
ATOM 722 O O . LEU A 1 95 ? -11.425 0.698 3.509 1.00 97.06 95 LEU A O 1
ATOM 726 N N . LYS A 1 96 ? -10.165 2.307 2.588 1.00 97.19 96 LYS A N 1
ATOM 727 C CA . LYS A 1 96 ? -11.095 2.548 1.478 1.00 97.19 96 LYS A CA 1
ATOM 728 C C . LYS A 1 96 ? -11.281 1.293 0.624 1.00 97.19 96 LYS A C 1
ATOM 730 O O . LYS A 1 96 ? -12.406 0.880 0.400 1.00 97.19 96 LYS A O 1
ATOM 735 N N . ALA A 1 97 ? -10.189 0.659 0.204 1.00 96.50 97 ALA A N 1
ATOM 736 C CA . ALA A 1 97 ? -10.273 -0.555 -0.604 1.00 96.50 97 ALA A CA 1
ATOM 737 C C . ALA A 1 97 ? -10.911 -1.741 0.145 1.00 96.50 97 ALA A C 1
ATOM 739 O O . ALA A 1 97 ? -11.471 -2.627 -0.491 1.00 96.50 97 ALA A O 1
ATOM 740 N N . LEU A 1 98 ? -10.788 -1.789 1.474 1.00 97.06 98 LE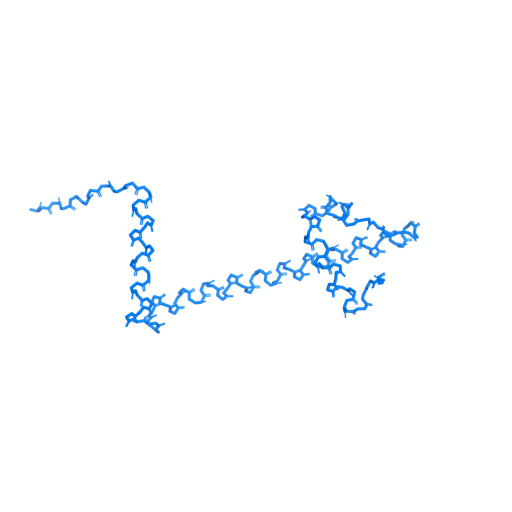U A N 1
ATOM 741 C CA . LEU A 1 98 ? -11.435 -2.793 2.319 1.00 97.06 98 LEU A CA 1
ATOM 742 C C . LEU A 1 98 ? -12.938 -2.518 2.475 1.00 97.06 98 LEU A C 1
ATOM 744 O O . LEU A 1 98 ? -13.716 -3.465 2.417 1.00 97.06 98 LEU A O 1
ATOM 748 N N . ARG A 1 99 ? -13.341 -1.247 2.601 1.00 96.62 99 ARG A N 1
ATOM 749 C CA . ARG A 1 99 ? -14.748 -0.810 2.585 1.00 96.62 99 ARG A CA 1
ATOM 750 C C . ARG A 1 99 ? -15.424 -1.143 1.267 1.00 96.62 99 ARG A C 1
ATOM 752 O O . ARG A 1 99 ? -16.465 -1.787 1.252 1.00 96.62 99 ARG A O 1
ATOM 759 N N . ASP A 1 100 ? -14.769 -0.799 0.159 1.00 96.75 100 ASP A N 1
ATOM 760 C CA . ASP A 1 100 ? -15.248 -1.116 -1.190 1.00 96.75 100 ASP A CA 1
ATOM 761 C C . ASP A 1 100 ? -15.403 -2.641 -1.394 1.00 96.75 100 ASP A C 1
ATOM 763 O O . ASP A 1 100 ? -16.204 -3.081 -2.215 1.00 96.75 100 ASP A O 1
ATOM 767 N N . ALA A 1 101 ? -14.654 -3.454 -0.637 1.00 95.69 101 ALA A N 1
ATOM 768 C CA . ALA A 1 101 ? -14.738 -4.915 -0.635 1.00 95.69 101 ALA A CA 1
ATOM 769 C C . ALA A 1 101 ? -15.700 -5.496 0.425 1.00 95.69 101 ALA A C 1
ATOM 771 O O . ALA A 1 101 ? -15.827 -6.716 0.504 1.00 95.69 101 ALA A O 1
ATOM 772 N N . GLY A 1 102 ? -16.343 -4.663 1.250 1.00 95.81 102 GLY A N 1
ATOM 773 C CA . GLY A 1 102 ? -17.262 -5.091 2.312 1.00 95.81 102 GLY A CA 1
ATOM 774 C C . GLY A 1 102 ? -16.595 -5.801 3.495 1.00 95.81 102 GLY A C 1
ATOM 775 O O . GLY A 1 102 ? -17.258 -6.548 4.206 1.00 95.81 102 GLY A O 1
ATOM 776 N N . LEU A 1 103 ? -15.286 -5.613 3.693 1.00 95.25 103 LEU A N 1
ATOM 777 C CA . LEU A 1 103 ? -14.513 -6.290 4.746 1.00 95.25 103 LEU A CA 1
ATOM 778 C C . LEU A 1 103 ? -14.375 -5.472 6.035 1.00 95.25 103 LEU A C 1
ATOM 780 O O . LEU A 1 103 ? -13.911 -5.998 7.040 1.00 95.25 103 LEU A O 1
ATOM 784 N N . VAL A 1 104 ? -14.717 -4.188 5.992 1.00 93.75 104 VAL A N 1
ATOM 785 C CA . VAL A 1 104 ? -14.716 -3.276 7.142 1.00 93.75 104 VAL A CA 1
ATOM 786 C C . VAL A 1 104 ? -15.935 -2.364 7.046 1.00 93.75 104 VAL A C 1
ATOM 788 O O . VAL A 1 104 ? -16.472 -2.169 5.953 1.00 93.75 104 VAL A O 1
ATOM 791 N N . GLU A 1 105 ? -16.356 -1.806 8.176 1.00 86.81 105 GLU A N 1
ATOM 792 C CA . GLU A 1 105 ? -17.518 -0.918 8.246 1.00 86.81 105 GLU A CA 1
ATOM 793 C C . GLU A 1 105 ? -17.275 0.420 7.518 1.00 86.81 105 GLU A C 1
ATOM 795 O O . GLU A 1 105 ? -16.127 0.833 7.296 1.00 86.81 105 GLU A O 1
ATOM 800 N N . GLN A 1 106 ? -18.377 1.060 7.106 1.00 72.69 106 GLN A N 1
ATOM 801 C CA . GLN A 1 106 ? -18.396 2.247 6.238 1.00 72.69 106 GLN A CA 1
ATOM 802 C C . GLN A 1 106 ? -17.940 3.530 6.935 1.00 72.69 106 GLN A C 1
ATOM 804 O O . GLN A 1 106 ? -18.413 3.800 8.056 1.00 72.69 106 GLN A O 1
#

Sequence (106 aa):
MSSVTAPRLDRATMGRKGGQKAAERWKTDPEGDYATAQRETLAAANKRCARQGTGTRGRVLAVYSQTLVDTGEVHTARQIAEEIGITKRMVNIHLKALRDAGLVEQ

Radius of gyration: 23.38 Å; chains: 1; bounding box: 68×23×55 Å